Protein AF-A0A1F3Y5V0-F1 (afdb_monomer)

Nearest PDB structures (foldseek):
  3cjn-assembly1_A-2  TM=5.040E-01  e=7.248E-01  Ruegeria pomeroyi DSS-3
  5dsd-assembly1_A  TM=2.841E-01  e=1.159E+00  Bundibugyo virus
  5e2x-assembly10_F  TM=2.810E-01  e=1.734E+00  Tai Forest ebolavirus
  6u52-assembly1_D  TM=3.228E-01  e=8.121E+00  Sudan virus - Boniface, Sudan,1976
  6u52-assembly1_B  TM=3.109E-01  e=8.121E+00  Sudan virus - Boniface, Sudan,1976

Mean predicted aligned error: 5.93 Å

Foldseek 3Di:
DDQPAQLQPRPDDQQLEAECDDPRHRHTLVVCCVVPVPVNVVSSVCVVLVQWDWDADPVRGIYIGGDPCSVVPD

pLDDT: mean 84.37, std 13.79, range [38.94, 95.25]

Radius of gyration: 12.18 Å; Cα contacts (8 Å, |Δi|>4): 104; chains: 1; bounding box: 30×34×34 Å

Structure (mmCIF, N/CA/C/O backbone):
data_AF-A0A1F3Y5V0-F1
#
_entry.id   AF-A0A1F3Y5V0-F1
#
loop_
_atom_site.group_PDB
_atom_site.id
_atom_site.type_symbol
_atom_site.label_atom_id
_atom_site.label_alt_id
_atom_site.label_comp_id
_atom_site.label_asym_id
_atom_site.label_entity_id
_atom_site.label_seq_id
_atom_site.pdbx_PDB_ins_code
_atom_site.Cartn_x
_atom_site.Cartn_y
_atom_site.Cart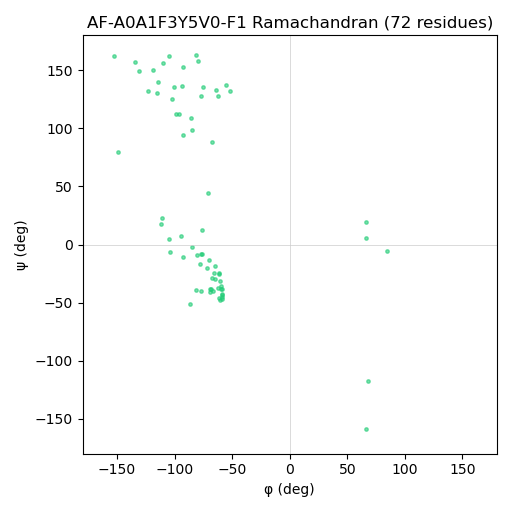n_z
_atom_site.occupancy
_atom_site.B_iso_or_equiv
_atom_site.auth_seq_id
_atom_site.auth_comp_id
_atom_site.auth_asym_id
_atom_site.auth_atom_id
_atom_site.pdbx_PDB_model_num
ATOM 1 N N . MET A 1 1 ? 10.927 20.546 3.011 1.00 38.94 1 MET A N 1
ATOM 2 C CA . MET A 1 1 ? 9.450 20.542 2.957 1.00 38.94 1 MET A CA 1
ATOM 3 C C . MET A 1 1 ? 9.024 19.102 3.157 1.00 38.94 1 MET A C 1
ATOM 5 O O . MET A 1 1 ? 9.184 18.306 2.246 1.00 38.94 1 MET A O 1
ATOM 9 N N . SER A 1 2 ? 8.657 18.741 4.386 1.00 40.72 2 SER A N 1
ATOM 10 C CA . SER A 1 2 ? 8.427 17.348 4.776 1.00 40.72 2 SER A CA 1
ATOM 11 C C . SER A 1 2 ? 6.999 16.959 4.422 1.00 40.72 2 SER A C 1
ATOM 13 O O . SER A 1 2 ? 6.057 17.299 5.136 1.00 40.72 2 SER A O 1
ATOM 15 N N . SER A 1 3 ? 6.828 16.291 3.289 1.00 49.22 3 SER A N 1
ATOM 16 C CA . SER A 1 3 ? 5.584 15.601 2.966 1.00 49.22 3 SER A CA 1
ATOM 17 C C . SER A 1 3 ? 5.448 14.423 3.937 1.00 49.22 3 SER A C 1
ATOM 19 O O . SER A 1 3 ? 5.948 13.341 3.663 1.00 49.22 3 SER A O 1
ATOM 21 N N . ASN A 1 4 ? 4.838 14.651 5.103 1.00 58.19 4 ASN A N 1
ATOM 22 C CA . ASN A 1 4 ? 4.609 13.672 6.181 1.00 58.19 4 ASN A CA 1
ATOM 23 C C . ASN A 1 4 ? 3.541 12.613 5.801 1.00 58.19 4 ASN A C 1
ATOM 25 O O . ASN A 1 4 ? 2.624 12.335 6.568 1.00 58.19 4 ASN A O 1
ATOM 29 N N . GLY A 1 5 ? 3.605 12.080 4.583 1.00 70.88 5 GLY A N 1
ATOM 30 C CA . GLY A 1 5 ? 2.728 11.018 4.096 1.00 70.88 5 GLY A CA 1
ATOM 31 C C . GLY A 1 5 ? 3.497 9.714 3.921 1.00 70.88 5 GLY A C 1
ATOM 32 O O . GLY A 1 5 ? 4.710 9.738 3.720 1.00 70.88 5 GLY A O 1
ATOM 33 N N . SER A 1 6 ? 2.794 8.584 3.959 1.00 83.12 6 SER A N 1
ATOM 34 C CA . SER A 1 6 ? 3.377 7.283 3.637 1.00 83.12 6 SER A CA 1
ATOM 35 C C . SER A 1 6 ? 4.016 7.316 2.240 1.00 83.12 6 SER A C 1
ATOM 37 O O . SER A 1 6 ? 3.413 7.839 1.283 1.00 83.12 6 SER A O 1
ATOM 39 N N . PRO A 1 7 ? 5.214 6.732 2.083 1.00 86.50 7 PRO A N 1
ATOM 40 C CA . PRO A 1 7 ? 5.863 6.645 0.789 1.00 86.50 7 PRO A CA 1
ATOM 41 C C . PRO A 1 7 ? 5.009 5.846 -0.200 1.00 86.50 7 PRO A C 1
ATOM 43 O O . PRO A 1 7 ? 4.947 6.243 -1.354 1.00 86.50 7 PRO A O 1
ATOM 46 N N . VAL A 1 8 ? 4.228 4.852 0.241 1.00 89.00 8 VAL A N 1
ATOM 47 C CA . VAL A 1 8 ? 3.340 4.044 -0.616 1.00 89.00 8 VAL A CA 1
ATOM 48 C C . VAL A 1 8 ? 1.966 4.697 -0.797 1.00 89.00 8 VAL A C 1
ATOM 50 O O . VAL A 1 8 ? 1.501 4.891 -1.920 1.00 89.00 8 VAL A O 1
ATOM 53 N N . THR A 1 9 ? 1.304 5.092 0.290 1.00 90.38 9 THR A N 1
ATOM 54 C CA . THR A 1 9 ? -0.124 5.472 0.269 1.00 90.38 9 THR A CA 1
ATOM 55 C C . THR A 1 9 ? -0.360 6.981 0.336 1.00 90.38 9 THR A C 1
ATOM 57 O O . THR A 1 9 ? -1.484 7.455 0.156 1.00 90.38 9 THR A O 1
ATOM 60 N N . GLY A 1 10 ? 0.697 7.774 0.529 1.00 87.25 10 GLY A N 1
ATOM 61 C CA . GLY A 1 10 ? 0.611 9.228 0.618 1.00 87.25 10 GLY A CA 1
ATOM 62 C C . GLY A 1 10 ? -0.116 9.661 1.887 1.00 87.25 10 GLY A C 1
ATOM 63 O O . GLY A 1 10 ? 0.343 9.407 2.991 1.00 87.25 10 GLY A O 1
ATOM 64 N N . VAL A 1 11 ? -1.250 10.339 1.740 1.00 87.12 11 VAL A N 1
ATOM 65 C CA . VAL A 1 11 ? -2.019 10.879 2.878 1.00 87.12 11 VAL A CA 1
ATOM 66 C C . VAL A 1 11 ? -2.977 9.864 3.517 1.00 87.12 11 VAL A C 1
ATOM 68 O O . VAL A 1 11 ? -3.680 10.205 4.464 1.00 87.12 11 VAL A O 1
ATOM 71 N N . ILE A 1 12 ? -3.062 8.646 2.973 1.00 88.88 12 ILE A N 1
ATOM 72 C CA . ILE A 1 12 ? -3.983 7.600 3.434 1.00 88.88 12 ILE A CA 1
ATOM 73 C C . ILE A 1 12 ? -3.266 6.711 4.447 1.00 88.88 12 ILE A C 1
ATOM 75 O O . ILE A 1 12 ? -2.133 6.303 4.208 1.00 88.88 12 ILE A O 1
ATOM 79 N N . ASP A 1 13 ? -3.948 6.369 5.537 1.00 90.50 13 ASP A N 1
ATOM 80 C CA . ASP A 1 13 ? -3.432 5.459 6.558 1.00 90.50 13 ASP A CA 1
ATOM 81 C C . ASP A 1 13 ? -3.166 4.055 5.982 1.00 90.50 13 ASP A C 1
ATOM 83 O O . ASP A 1 13 ? -4.041 3.462 5.342 1.00 90.50 13 ASP A O 1
ATOM 87 N N . GLU A 1 14 ? -1.958 3.528 6.187 1.00 91.50 14 GLU A N 1
ATOM 88 C CA . GLU A 1 14 ? -1.496 2.264 5.594 1.00 91.50 14 GLU A CA 1
ATOM 89 C C . GLU A 1 14 ? -2.278 1.049 6.101 1.00 91.50 14 GLU A C 1
ATOM 91 O O . GLU A 1 14 ? -2.411 0.060 5.375 1.00 91.50 14 GLU A O 1
ATOM 96 N N . ASN A 1 15 ? -2.881 1.140 7.291 1.00 93.12 15 A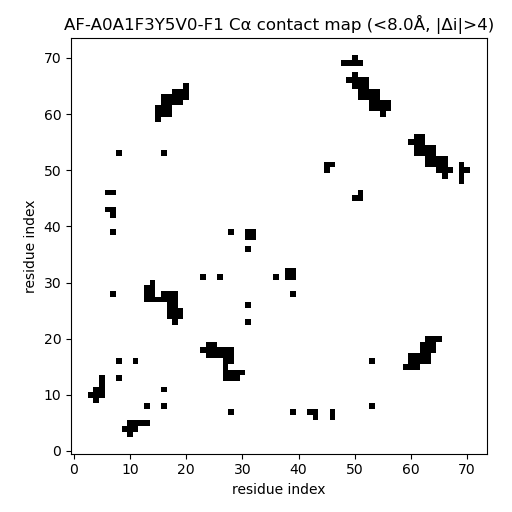SN A N 1
ATOM 97 C CA . ASN A 1 15 ? -3.757 0.099 7.827 1.00 93.12 15 ASN A CA 1
ATOM 98 C C . ASN A 1 15 ? -5.104 -0.000 7.122 1.00 93.12 15 ASN A C 1
ATOM 100 O O . ASN A 1 15 ? -5.780 -1.024 7.211 1.00 93.12 15 ASN A O 1
ATOM 104 N N . LEU A 1 16 ? -5.517 1.053 6.421 1.00 92.31 16 LEU A N 1
ATOM 105 C CA . LEU A 1 16 ? -6.773 1.060 5.677 1.00 92.31 16 LEU A CA 1
ATOM 106 C C . LEU A 1 16 ? -6.586 0.630 4.220 1.00 92.31 16 LEU A C 1
ATOM 108 O O . LEU A 1 16 ? -7.585 0.412 3.530 1.00 92.31 16 LEU A O 1
ATOM 112 N N . VAL A 1 17 ? -5.339 0.526 3.748 1.00 93.94 17 VAL A N 1
ATOM 113 C CA . VAL A 1 17 ? -5.003 0.158 2.371 1.00 93.94 17 VAL A CA 1
ATOM 114 C C . VAL A 1 17 ? -4.645 -1.318 2.303 1.00 93.94 17 VAL A C 1
ATOM 116 O O . VAL A 1 17 ? -3.621 -1.746 2.821 1.00 93.94 17 VAL A O 1
ATOM 119 N N . ILE A 1 18 ? -5.495 -2.086 1.633 1.00 95.00 18 ILE A N 1
ATOM 120 C CA . ILE A 1 18 ? -5.379 -3.527 1.433 1.00 95.00 18 ILE A CA 1
ATOM 121 C C . ILE A 1 18 ? -4.822 -3.788 0.036 1.00 95.00 18 ILE A C 1
ATOM 123 O O . ILE A 1 18 ? -5.270 -3.189 -0.942 1.00 95.00 18 ILE A O 1
ATOM 127 N N . ILE A 1 19 ? -3.863 -4.696 -0.072 1.00 93.62 19 ILE A N 1
ATOM 128 C CA . ILE A 1 19 ? -3.339 -5.156 -1.356 1.00 93.62 19 ILE A CA 1
ATOM 129 C C . ILE A 1 19 ? -4.331 -6.136 -1.978 1.00 93.62 19 ILE A C 1
ATOM 131 O O . ILE A 1 19 ? -4.758 -7.086 -1.332 1.00 93.62 19 ILE A O 1
ATOM 135 N N . ASP A 1 20 ? -4.708 -5.896 -3.231 1.00 92.62 20 ASP A N 1
ATOM 136 C CA . ASP A 1 20 ? -5.708 -6.683 -3.973 1.00 92.62 20 ASP A CA 1
ATOM 137 C C . ASP A 1 20 ? -5.043 -7.488 -5.112 1.00 92.62 20 ASP A C 1
ATOM 139 O O . ASP A 1 20 ? -5.668 -7.784 -6.123 1.00 92.62 20 ASP A O 1
ATOM 143 N N . PHE A 1 21 ? -3.735 -7.768 -5.001 1.00 90.56 21 PHE A N 1
ATOM 144 C CA . PHE A 1 21 ? -2.980 -8.531 -5.999 1.00 90.56 21 PHE A CA 1
ATOM 145 C C . PHE A 1 21 ? -1.770 -9.280 -5.425 1.00 90.56 21 PHE A C 1
ATOM 147 O O . PHE A 1 21 ? -1.202 -8.931 -4.388 1.00 90.56 21 PHE A O 1
ATOM 154 N N . GLY A 1 22 ? -1.288 -10.263 -6.190 1.00 87.44 22 GLY A N 1
ATOM 155 C CA . GLY A 1 22 ? -0.020 -10.946 -5.937 1.00 87.44 22 GLY A CA 1
ATOM 156 C C . GLY A 1 22 ? -0.013 -11.783 -4.653 1.00 87.44 22 GLY A C 1
ATOM 157 O O . GLY A 1 22 ? -1.050 -12.180 -4.134 1.00 87.44 22 GLY A O 1
ATOM 158 N N . LYS A 1 23 ? 1.186 -12.068 -4.126 1.00 88.81 23 LYS A N 1
ATOM 159 C CA . LYS A 1 23 ? 1.368 -12.943 -2.947 1.00 88.81 23 LYS A CA 1
ATOM 160 C C . LYS A 1 23 ? 0.876 -12.349 -1.618 1.00 88.81 23 LYS A C 1
ATOM 162 O O . LYS A 1 23 ? 0.794 -13.076 -0.633 1.00 88.81 23 LYS A O 1
ATOM 167 N N . TYR A 1 24 ? 0.599 -11.046 -1.581 1.00 93.19 24 TYR A N 1
ATOM 168 C CA . TYR A 1 24 ? 0.166 -10.327 -0.379 1.00 93.19 24 TYR A CA 1
ATOM 169 C C . TYR A 1 24 ? -1.283 -9.842 -0.464 1.00 93.19 24 TYR A C 1
ATOM 171 O O . TYR A 1 24 ? -1.689 -8.983 0.316 1.00 93.19 24 TYR A O 1
ATOM 179 N N . GLU A 1 25 ? -2.062 -10.407 -1.387 1.00 93.62 25 GLU A N 1
ATOM 180 C CA . GLU A 1 25 ? -3.491 -10.140 -1.491 1.00 93.62 25 GLU A CA 1
ATOM 181 C C . GLU A 1 25 ? -4.199 -10.345 -0.138 1.00 93.62 25 GLU A C 1
ATOM 183 O O . GLU A 1 25 ? -3.973 -11.331 0.569 1.00 93.62 25 GLU A O 1
ATOM 188 N N . GLY A 1 26 ? -5.027 -9.374 0.249 1.00 93.19 26 GLY A N 1
ATOM 189 C CA . GLY A 1 26 ? -5.766 -9.355 1.510 1.00 93.19 26 GLY A CA 1
ATOM 190 C C . GLY A 1 26 ? -4.993 -8.808 2.715 1.00 93.19 26 GLY A C 1
ATOM 191 O O . GLY A 1 26 ? -5.594 -8.647 3.777 1.00 93.19 26 GLY A O 1
ATOM 192 N N . LYS A 1 27 ? -3.698 -8.490 2.582 1.00 95.25 27 LYS A N 1
ATOM 193 C CA . LYS A 1 27 ? -2.902 -7.845 3.644 1.00 95.25 27 LYS A CA 1
ATOM 194 C C . LYS A 1 27 ? -2.898 -6.330 3.506 1.00 95.25 27 LYS A C 1
ATOM 196 O O . LYS A 1 27 ? -3.022 -5.801 2.402 1.00 95.25 27 LYS A O 1
ATOM 201 N N . THR A 1 28 ? -2.731 -5.634 4.627 1.00 95.12 28 THR A N 1
ATOM 202 C CA . THR A 1 28 ? -2.579 -4.176 4.621 1.00 95.12 28 THR A CA 1
ATOM 203 C C . THR A 1 28 ? -1.157 -3.770 4.250 1.00 95.12 28 THR A C 1
ATOM 205 O O . THR A 1 28 ? -0.215 -4.551 4.400 1.00 95.12 28 THR A O 1
ATOM 208 N N . VAL A 1 29 ? -0.991 -2.537 3.773 1.00 93.56 29 VAL A N 1
ATOM 209 C CA . VAL A 1 29 ? 0.334 -1.982 3.461 1.00 93.56 29 VAL A CA 1
ATOM 210 C C . VAL A 1 29 ? 1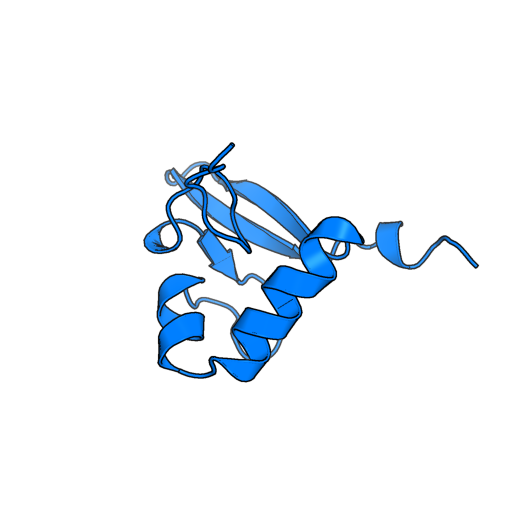.224 -1.953 4.710 1.00 93.56 29 VAL A C 1
ATOM 212 O O . VAL A 1 29 ? 2.397 -2.306 4.612 1.00 93.56 29 VAL A O 1
ATOM 215 N N . GLU A 1 30 ? 0.661 -1.646 5.884 1.00 94.25 30 GLU A N 1
ATOM 216 C CA . GLU A 1 30 ? 1.394 -1.703 7.161 1.00 94.25 30 GLU A CA 1
ATOM 217 C C . GLU A 1 30 ? 1.912 -3.119 7.460 1.00 94.25 30 GLU A C 1
ATOM 219 O O . GLU A 1 30 ? 3.098 -3.306 7.716 1.00 94.25 30 GLU A O 1
ATOM 224 N N . GLN A 1 31 ? 1.061 -4.145 7.326 1.00 95.25 31 GLN A N 1
ATOM 225 C CA . GLN A 1 31 ? 1.481 -5.532 7.552 1.00 95.25 31 GLN A CA 1
ATOM 226 C C . GLN A 1 31 ? 2.608 -5.954 6.611 1.00 95.25 31 GLN A C 1
ATOM 228 O O . GLN A 1 31 ? 3.472 -6.741 6.987 1.00 95.25 31 GLN A O 1
ATOM 233 N N . ILE A 1 32 ? 2.600 -5.469 5.371 1.00 94.31 32 ILE A N 1
ATOM 234 C CA . ILE A 1 32 ? 3.672 -5.747 4.416 1.00 94.31 32 ILE A CA 1
ATOM 235 C C . ILE A 1 32 ? 4.973 -5.067 4.838 1.00 94.31 32 ILE A C 1
ATOM 237 O O . ILE A 1 32 ? 6.023 -5.686 4.699 1.00 94.31 32 ILE A O 1
ATOM 241 N N . ALA A 1 33 ? 4.921 -3.843 5.370 1.00 92.69 33 ALA A N 1
ATOM 242 C CA . ALA A 1 33 ? 6.108 -3.156 5.873 1.00 92.69 33 ALA A CA 1
ATOM 243 C C . ALA A 1 33 ? 6.806 -3.965 6.981 1.00 92.69 33 ALA A C 1
ATOM 245 O O . ALA A 1 33 ? 8.034 -4.045 7.004 1.00 92.69 33 ALA A O 1
ATO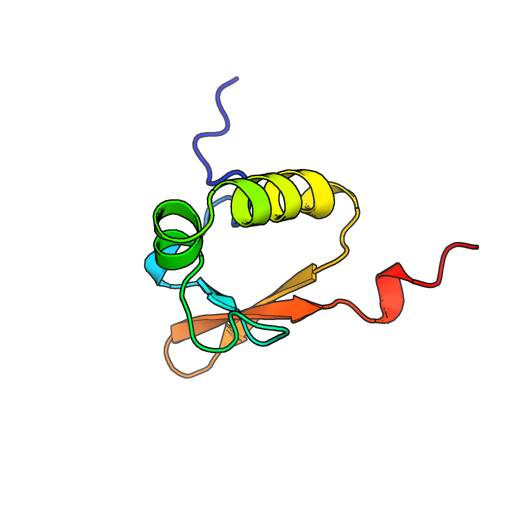M 246 N N . GLU A 1 34 ? 6.029 -4.619 7.850 1.00 93.38 34 GLU A N 1
ATOM 247 C CA . GLU A 1 34 ? 6.551 -5.495 8.905 1.00 93.38 34 GLU A CA 1
ATOM 248 C C . GLU A 1 34 ? 7.000 -6.873 8.386 1.00 93.38 34 GLU A C 1
ATOM 250 O O . GLU A 1 34 ? 8.013 -7.409 8.835 1.00 93.38 34 GLU A O 1
ATOM 255 N N . LEU A 1 35 ? 6.250 -7.468 7.450 1.00 94.38 35 LEU A N 1
ATOM 256 C CA . LEU A 1 35 ? 6.491 -8.832 6.95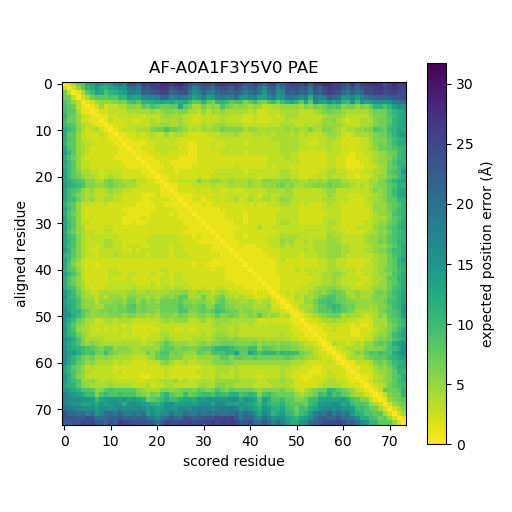9 1.00 94.38 35 LEU A CA 1
ATOM 257 C C . LEU A 1 35 ? 7.595 -8.917 5.896 1.00 94.38 35 LEU A C 1
ATOM 259 O O . LEU A 1 35 ? 8.342 -9.894 5.866 1.00 94.38 35 LEU A O 1
ATOM 263 N N . ASP A 1 36 ? 7.656 -7.949 4.985 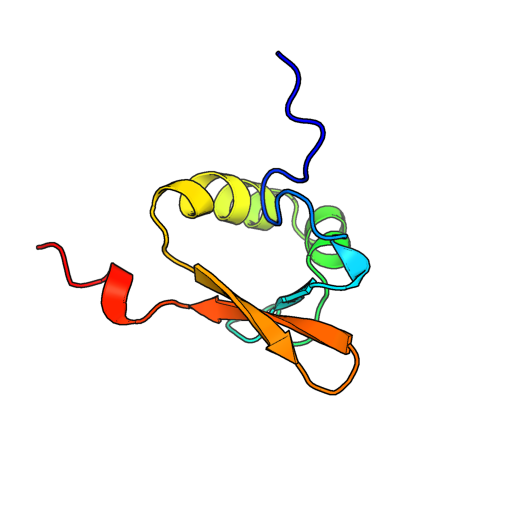1.00 94.56 36 ASP A N 1
ATOM 264 C CA . ASP A 1 36 ? 8.571 -7.925 3.841 1.00 94.56 36 ASP A CA 1
ATOM 265 C C . ASP A 1 36 ? 8.936 -6.471 3.482 1.00 94.56 36 ASP A C 1
ATOM 267 O O . ASP A 1 36 ? 8.402 -5.898 2.521 1.00 94.56 36 ASP A O 1
ATOM 271 N N . PRO A 1 37 ? 9.870 -5.857 4.234 1.00 93.25 37 PRO A N 1
ATOM 272 C CA . PRO A 1 37 ? 10.275 -4.470 4.016 1.00 93.25 37 PRO A CA 1
ATOM 273 C C . PRO A 1 37 ? 10.889 -4.238 2.628 1.00 93.25 37 PRO A C 1
ATOM 275 O O . PRO A 1 37 ? 10.812 -3.134 2.099 1.00 93.25 37 PRO A O 1
ATOM 278 N N . VAL A 1 38 ? 11.451 -5.275 1.992 1.00 93.19 38 VAL A N 1
ATOM 279 C CA . VAL A 1 38 ? 11.994 -5.184 0.626 1.00 93.19 38 VAL A CA 1
ATOM 280 C C . VAL A 1 38 ? 10.871 -4.994 -0.391 1.00 93.19 38 VAL A C 1
ATOM 282 O O . VAL A 1 38 ? 10.995 -4.211 -1.333 1.00 93.19 38 VAL A O 1
ATOM 285 N N . PHE A 1 39 ? 9.757 -5.706 -0.217 1.00 91.06 39 PHE A N 1
ATOM 286 C CA . PHE A 1 39 ? 8.591 -5.514 -1.070 1.00 91.06 39 PHE A CA 1
ATOM 287 C C . PHE A 1 39 ? 7.927 -4.154 -0.827 1.00 91.06 39 PHE A C 1
ATOM 289 O O . PHE A 1 39 ? 7.514 -3.505 -1.787 1.00 91.06 39 PHE A O 1
ATOM 296 N N . TYR A 1 40 ? 7.869 -3.696 0.425 1.00 92.50 40 TYR A N 1
ATOM 297 C CA . TYR A 1 40 ? 7.393 -2.353 0.757 1.00 92.50 40 TYR A CA 1
ATOM 298 C C . TYR A 1 40 ? 8.223 -1.252 0.075 1.00 92.50 40 TYR A C 1
ATOM 300 O O . TYR A 1 40 ? 7.659 -0.357 -0.550 1.00 92.50 40 TYR A O 1
ATOM 308 N N . ASP A 1 41 ? 9.553 -1.348 0.122 1.00 92.19 41 ASP A N 1
ATOM 309 C CA . ASP A 1 41 ? 10.456 -0.390 -0.528 1.00 92.19 41 ASP A CA 1
ATOM 310 C C . ASP A 1 41 ? 10.277 -0.363 -2.058 1.00 92.19 41 ASP A C 1
ATOM 312 O O . ASP A 1 41 ? 10.237 0.700 -2.685 1.00 92.19 41 ASP A O 1
ATOM 316 N N . ARG A 1 42 ? 10.034 -1.535 -2.664 1.00 89.69 42 ARG A N 1
ATOM 317 C CA . ARG A 1 42 ? 9.630 -1.610 -4.075 1.00 89.69 42 ARG A CA 1
ATOM 318 C C . ARG A 1 42 ? 8.315 -0.891 -4.341 1.00 89.69 42 ARG A C 1
ATOM 320 O O . ARG A 1 42 ? 8.241 -0.142 -5.306 1.00 89.69 42 ARG A O 1
ATOM 327 N N . LEU A 1 43 ? 7.286 -1.098 -3.518 1.00 89.44 43 LEU A N 1
ATOM 328 C CA . LEU A 1 43 ? 6.021 -0.374 -3.676 1.00 89.44 43 LEU A CA 1
ATOM 329 C C . LEU A 1 43 ? 6.240 1.138 -3.575 1.00 89.44 43 LEU A C 1
ATOM 331 O O . LEU A 1 43 ? 5.709 1.881 -4.392 1.00 89.44 43 LEU A O 1
ATOM 335 N N . ALA A 1 44 ? 7.045 1.596 -2.618 1.00 89.88 44 ALA A N 1
ATOM 336 C CA . ALA A 1 44 ? 7.371 3.009 -2.468 1.00 89.88 44 ALA A CA 1
ATOM 337 C C . ALA A 1 44 ? 8.027 3.586 -3.734 1.00 89.88 44 ALA A C 1
ATOM 339 O O . ALA A 1 44 ? 7.606 4.641 -4.204 1.00 89.88 44 ALA A O 1
ATOM 340 N N . SER A 1 45 ? 8.987 2.862 -4.315 1.00 88.88 45 SER A N 1
ATOM 341 C CA . SER A 1 45 ? 9.680 3.263 -5.548 1.00 88.88 45 SER A CA 1
ATOM 342 C C . SER A 1 45 ? 8.754 3.277 -6.772 1.00 88.88 45 SER A C 1
ATOM 344 O O . SER A 1 45 ? 8.798 4.189 -7.591 1.00 88.88 45 SER A O 1
ATOM 346 N N . GLU A 1 46 ? 7.863 2.292 -6.886 1.00 85.69 46 GLU A N 1
ATOM 347 C CA . GLU A 1 46 ? 6.989 2.122 -8.056 1.00 85.69 46 GLU A CA 1
ATOM 348 C C . GLU A 1 46 ? 5.756 3.041 -8.044 1.00 85.69 46 GLU A C 1
ATOM 350 O O . GLU A 1 46 ? 5.035 3.141 -9.042 1.00 85.69 46 GLU A O 1
ATOM 355 N N . LYS A 1 47 ? 5.505 3.744 -6.934 1.00 82.62 47 LYS A N 1
ATOM 356 C CA . LYS A 1 47 ? 4.409 4.713 -6.825 1.00 82.62 47 LYS A CA 1
ATOM 357 C C . LYS A 1 47 ? 4.525 5.831 -7.854 1.00 82.62 47 LYS A C 1
ATOM 359 O O . LYS A 1 47 ? 3.519 6.218 -8.445 1.00 82.62 47 LYS A O 1
ATOM 364 N N . GLU A 1 48 ? 5.733 6.351 -8.056 1.00 76.06 48 GLU A N 1
ATOM 365 C CA . GLU A 1 48 ? 5.995 7.445 -8.999 1.00 76.06 48 GLU A CA 1
ATOM 366 C C . GLU A 1 48 ? 5.790 6.996 -10.452 1.00 76.06 48 GLU A C 1
ATOM 368 O O . GLU A 1 48 ? 5.338 7.779 -11.283 1.00 76.06 48 GLU A O 1
ATOM 373 N N . ASN A 1 49 ? 6.008 5.706 -10.723 1.00 80.31 49 ASN A N 1
ATOM 374 C CA . ASN A 1 49 ? 5.757 5.070 -12.017 1.00 80.31 49 ASN A CA 1
ATOM 375 C C . ASN A 1 49 ? 4.259 4.806 -12.276 1.00 80.31 49 ASN A C 1
ATOM 377 O O . ASN A 1 49 ? 3.874 4.395 -13.369 1.00 80.31 49 ASN A O 1
ATOM 381 N N . GLY A 1 50 ? 3.388 5.012 -11.280 1.00 80.00 50 GLY A N 1
ATOM 382 C CA . GLY A 1 50 ? 1.944 4.817 -11.419 1.00 80.00 50 GLY A CA 1
ATOM 383 C C . GLY A 1 50 ? 1.529 3.362 -11.652 1.00 80.00 50 GLY A C 1
ATOM 384 O O . GLY A 1 50 ? 0.429 3.121 -12.146 1.00 80.00 50 GLY A O 1
ATOM 385 N N . ILE A 1 51 ? 2.383 2.385 -11.318 1.00 83.69 51 ILE A N 1
ATOM 386 C CA . ILE A 1 51 ? 2.178 0.941 -11.566 1.00 83.69 51 ILE A CA 1
ATOM 387 C C . ILE A 1 51 ? 0.947 0.391 -10.843 1.00 83.69 51 ILE A C 1
ATO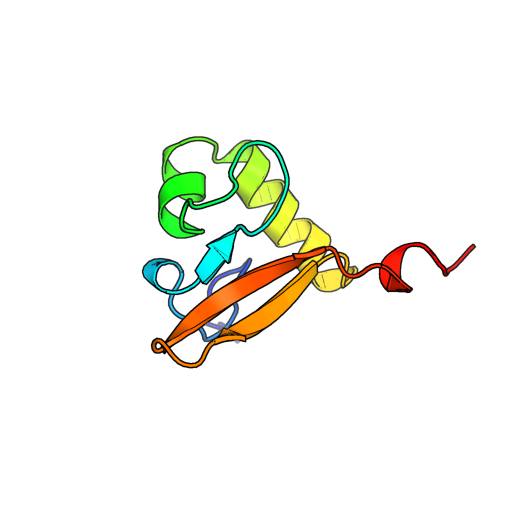M 389 O O . ILE A 1 51 ? 0.334 -0.586 -11.272 1.00 83.69 51 ILE A O 1
ATOM 393 N N . PHE A 1 52 ? 0.557 1.030 -9.749 1.00 87.31 52 PHE A N 1
ATOM 394 C CA . PHE A 1 52 ? -0.606 0.666 -8.962 1.00 87.31 52 PHE A CA 1
ATOM 395 C C . PHE A 1 52 ? -1.426 1.904 -8.614 1.00 87.31 52 PHE A C 1
ATOM 397 O O . PHE A 1 52 ? -0.933 3.032 -8.590 1.00 87.31 52 PHE A O 1
ATOM 404 N N . ALA A 1 53 ? -2.700 1.680 -8.323 1.00 88.69 53 ALA A N 1
ATOM 405 C CA . ALA A 1 53 ? -3.640 2.722 -7.959 1.00 88.69 53 ALA A CA 1
ATOM 406 C C . ALA A 1 53 ? -4.410 2.333 -6.696 1.00 88.69 53 ALA A C 1
ATOM 408 O O . ALA A 1 53 ? -4.673 1.159 -6.435 1.00 88.69 53 ALA A O 1
ATOM 409 N N . ILE A 1 54 ? -4.788 3.342 -5.910 1.00 90.75 54 ILE A N 1
ATOM 410 C CA . ILE A 1 54 ? -5.591 3.169 -4.699 1.00 90.75 54 ILE A CA 1
ATOM 411 C C . ILE A 1 54 ? -7.030 3.568 -5.010 1.00 90.75 54 ILE A C 1
ATOM 413 O O . ILE A 1 54 ? -7.295 4.683 -5.461 1.00 90.75 54 ILE A O 1
ATOM 417 N N . ARG A 1 55 ? -7.984 2.673 -4.746 1.0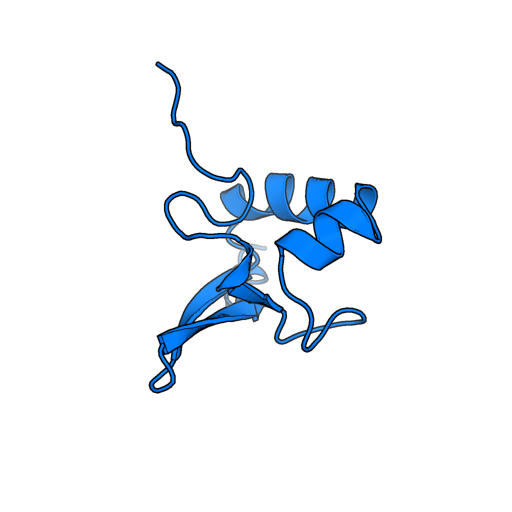0 91.00 55 ARG A N 1
ATOM 418 C CA . ARG A 1 55 ? -9.418 2.945 -4.905 1.00 91.00 55 ARG A CA 1
ATOM 419 C C . ARG A 1 55 ? -10.146 2.708 -3.599 1.00 91.00 55 ARG A C 1
ATOM 421 O O . ARG A 1 55 ? -9.986 1.679 -2.950 1.00 91.00 55 ARG A O 1
ATOM 428 N N . ARG A 1 56 ? -10.983 3.674 -3.233 1.00 90.81 56 ARG A N 1
ATOM 429 C CA . ARG A 1 56 ? -11.838 3.588 -2.052 1.00 90.81 56 ARG A CA 1
ATOM 430 C C . ARG A 1 56 ? -13.013 2.650 -2.307 1.00 90.81 56 ARG A C 1
ATOM 432 O O . ARG A 1 56 ? -13.680 2.753 -3.338 1.00 90.81 56 ARG A O 1
ATOM 439 N N . HIS A 1 57 ? -13.291 1.790 -1.340 1.00 88.75 57 HIS A N 1
ATOM 440 C CA . HIS A 1 57 ? -14.388 0.836 -1.361 1.00 88.75 57 HIS A CA 1
ATOM 441 C C . HIS A 1 57 ? -15.543 1.272 -0.436 1.00 88.75 57 HIS A C 1
ATOM 443 O O . HIS A 1 57 ? -15.388 2.157 0.413 1.00 88.75 57 HIS A O 1
ATOM 449 N N . ARG A 1 58 ? -16.742 0.695 -0.623 1.00 86.62 58 ARG A N 1
ATOM 450 C CA . ARG A 1 58 ? -17.961 1.088 0.128 1.00 86.62 58 ARG A CA 1
ATOM 451 C C . ARG A 1 58 ? -17.858 0.799 1.626 1.00 86.62 58 ARG A C 1
ATOM 453 O O . ARG A 1 58 ? -18.426 1.528 2.431 1.00 86.62 58 ARG A O 1
ATOM 460 N N . ASP A 1 59 ? -17.100 -0.225 1.985 1.00 85.38 59 ASP A N 1
ATOM 461 C CA . ASP A 1 59 ? -16.795 -0.654 3.354 1.00 85.38 59 ASP A CA 1
ATOM 462 C C . ASP A 1 59 ? -15.753 0.237 4.067 1.00 85.38 59 ASP A C 1
ATOM 464 O O . ASP A 1 59 ? -15.293 -0.094 5.154 1.00 85.38 59 ASP A O 1
ATOM 468 N N . LYS A 1 60 ? -15.431 1.409 3.497 1.00 84.88 60 LYS A N 1
ATOM 469 C CA . LYS A 1 60 ? -14.437 2.374 3.997 1.00 84.88 60 LYS A CA 1
ATOM 470 C C . LYS A 1 60 ? -12.988 1.874 3.958 1.00 84.88 60 LYS A C 1
ATOM 472 O O . LYS A 1 60 ? -12.120 2.627 4.392 1.00 84.88 60 LYS A O 1
ATOM 477 N N . THR A 1 61 ? -12.711 0.698 3.394 1.00 88.75 61 THR A N 1
ATOM 478 C CA . THR A 1 61 ? -11.338 0.292 3.071 1.00 88.75 61 THR A CA 1
ATOM 479 C C . THR A 1 61 ? -10.877 0.905 1.753 1.00 88.75 61 THR A C 1
ATOM 481 O O . THR A 1 61 ? -11.667 1.399 0.936 1.00 88.75 61 THR A O 1
ATOM 484 N N . PHE A 1 62 ? -9.569 0.883 1.549 1.00 93.94 62 PHE A N 1
ATOM 485 C CA . PHE A 1 62 ? -8.917 1.239 0.305 1.00 93.94 62 PHE A CA 1
ATOM 486 C C . PHE A 1 62 ? -8.250 -0.008 -0.256 1.00 93.94 62 PHE A C 1
ATOM 488 O O . PHE A 1 62 ? -7.668 -0.787 0.490 1.00 93.94 62 PHE A O 1
ATOM 495 N N . ARG A 1 63 ? -8.329 -0.201 -1.569 1.00 92.94 63 ARG A N 1
ATOM 496 C CA . ARG A 1 63 ? -7.685 -1.322 -2.252 1.00 92.94 63 ARG A CA 1
ATOM 497 C C . ARG A 1 63 ? -6.619 -0.811 -3.198 1.00 92.94 63 ARG A C 1
ATOM 499 O O . ARG A 1 63 ? -6.887 0.107 -3.977 1.00 92.94 63 ARG A O 1
ATOM 506 N N . LEU A 1 64 ? -5.435 -1.399 -3.106 1.00 92.38 64 LEU A N 1
ATOM 507 C CA . LEU A 1 64 ? -4.296 -1.151 -3.974 1.00 92.38 64 LEU A CA 1
ATOM 508 C C . LEU A 1 64 ? -4.298 -2.227 -5.065 1.00 92.38 64 LEU A C 1
ATOM 510 O O . LEU A 1 64 ? -4.113 -3.406 -4.771 1.00 92.38 64 LEU A O 1
ATOM 514 N N . TYR A 1 65 ? -4.558 -1.820 -6.306 1.00 90.19 65 TYR A N 1
ATOM 515 C CA . TYR A 1 65 ? -4.640 -2.695 -7.480 1.00 90.19 65 TYR A CA 1
ATOM 516 C C . TYR A 1 65 ? -3.582 -2.299 -8.505 1.00 90.19 65 TYR A C 1
ATOM 518 O O . TYR A 1 65 ? -3.213 -1.127 -8.599 1.00 90.19 65 TYR A O 1
ATOM 526 N N . LEU A 1 66 ? -3.105 -3.270 -9.285 1.00 87.56 66 LEU A N 1
ATOM 527 C CA . LEU A 1 66 ? -2.227 -2.993 -10.418 1.00 87.56 66 LEU A CA 1
ATOM 528 C C . LEU A 1 66 ? -2.989 -2.173 -11.456 1.00 87.56 66 LEU A C 1
ATOM 530 O O . LEU A 1 66 ? -4.129 -2.491 -11.799 1.00 87.56 66 LEU A O 1
ATOM 534 N N . ASN A 1 67 ? -2.358 -1.116 -11.948 1.00 82.69 67 ASN A N 1
ATOM 535 C CA . ASN A 1 67 ? -2.910 -0.303 -13.008 1.00 82.69 67 ASN A CA 1
ATOM 536 C C . ASN A 1 67 ? -2.530 -0.941 -14.358 1.00 82.69 67 ASN A C 1
ATOM 538 O O . ASN A 1 67 ? -1.362 -0.898 -14.745 1.00 82.69 67 ASN A O 1
ATOM 542 N N . PRO A 1 68 ? -3.485 -1.536 -15.097 1.00 69.06 68 PRO A N 1
ATOM 543 C CA . PRO A 1 68 ? -3.188 -2.197 -16.368 1.00 69.06 68 PRO A CA 1
ATOM 544 C C . PRO A 1 68 ? -2.699 -1.217 -17.446 1.00 69.06 68 PRO A C 1
ATOM 546 O O . PRO A 1 68 ? -2.082 -1.642 -18.417 1.00 69.06 68 PRO A O 1
ATOM 549 N N . LEU A 1 69 ? -2.953 0.086 -17.274 1.00 64.69 69 LEU A N 1
ATOM 550 C CA . LEU A 1 69 ? -2.518 1.132 -18.202 1.00 64.69 69 LEU A CA 1
ATOM 551 C C . LEU A 1 69 ? -1.036 1.494 -18.050 1.00 64.69 69 LEU A C 1
ATOM 553 O O . LEU A 1 69 ? -0.464 2.089 -18.956 1.00 64.69 69 LEU A O 1
ATOM 557 N N . SER A 1 70 ? -0.396 1.126 -16.940 1.00 63.06 70 SER A N 1
ATOM 558 C CA . SER A 1 70 ? 1.008 1.476 -16.686 1.00 63.06 70 SER A CA 1
ATOM 559 C C . SER A 1 70 ? 1.995 0.611 -17.470 1.00 63.06 70 SER A C 1
ATOM 561 O O . SER A 1 70 ? 3.181 0.906 -17.493 1.00 63.06 70 SER A O 1
ATOM 563 N N . MET A 1 71 ? 1.514 -0.442 -18.139 1.00 57.47 71 MET A N 1
ATOM 564 C CA . MET A 1 71 ? 2.309 -1.299 -19.027 1.00 57.47 71 MET A CA 1
ATOM 565 C C . MET A 1 71 ? 2.235 -0.878 -20.507 1.00 57.47 71 MET A C 1
ATOM 567 O O . MET A 1 71 ? 2.696 -1.623 -21.367 1.00 57.47 71 MET A O 1
ATOM 571 N N . MET A 1 72 ? 1.616 0.267 -20.827 1.00 55.69 72 MET A N 1
ATOM 572 C CA . MET A 1 72 ? 1.344 0.691 -22.212 1.00 55.69 72 MET A CA 1
ATOM 573 C C . MET A 1 72 ? 2.260 1.807 -22.742 1.00 55.69 72 MET A C 1
ATOM 575 O O . MET A 1 72 ? 2.048 2.247 -23.868 1.00 55.69 72 MET A O 1
ATOM 579 N N . ASP A 1 73 ? 3.275 2.240 -21.988 1.00 51.72 73 ASP A N 1
ATOM 580 C CA . ASP A 1 73 ? 4.333 3.117 -22.512 1.00 51.72 73 ASP A CA 1
AT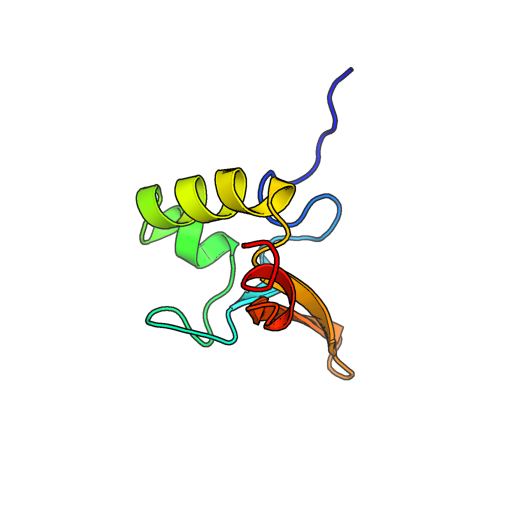OM 581 C C . ASP A 1 73 ? 5.504 2.251 -22.999 1.00 51.72 73 ASP A C 1
ATOM 583 O O . ASP A 1 73 ? 6.322 1.789 -22.202 1.00 51.72 73 ASP A O 1
ATOM 587 N N . HIS A 1 74 ? 5.517 1.929 -24.295 1.00 48.06 74 HIS A N 1
ATOM 588 C CA . HIS A 1 74 ? 6.608 1.202 -24.941 1.00 48.06 74 HIS A CA 1
ATOM 589 C C . HIS A 1 74 ? 6.773 1.605 -26.405 1.00 48.06 74 HIS A C 1
ATOM 591 O O . HIS A 1 74 ? 5.747 1.910 -27.058 1.00 48.06 74 HIS A O 1
#

Solvent-accessible surface area (backbone atoms only — not comparable to full-atom values): 4327 Å² total; per-residue (Å²): 135,83,77,92,39,45,72,64,59,35,90,47,63,39,78,45,29,27,28,66,50,79,98,50,47,79,36,28,50,47,58,37,46,77,74,38,49,70,60,38,51,47,47,32,63,38,45,83,66,43,44,48,46,79,45,81,46,95,88,74,38,28,37,37,34,75,34,80,72,54,77,67,84,126

Sequence (74 aa):
MSSNGSPVTGVIDENLVIIDFGKYEGKTVEQIAELDPVFYDRLASEKENGIFAIRRHRDKTFRLYLNPLSMMDH

Secondary structure (DSSP, 8-state):
----SBTTTBTS-GGGEEE-SGGGTT-BHHHHHHH-HHHHHHHHHHTTTT-EEEEE-TTS-EEEEE-GGGG---